Protein AF-A0A2N3GW48-F1 (afdb_monomer_lite)

Radius of gyration: 16.93 Å; chains: 1; bounding box: 44×29×49 Å

Structure (mmCIF, N/CA/C/O backbone):
data_AF-A0A2N3GW48-F1
#
_entry.id   AF-A0A2N3GW48-F1
#
loop_
_atom_site.group_PDB
_atom_site.id
_atom_site.type_symbol
_atom_site.label_atom_id
_atom_site.label_alt_id
_atom_site.label_comp_id
_atom_site.label_asym_id
_atom_site.label_entity_id
_atom_site.label_seq_id
_atom_site.pdbx_PDB_ins_code
_atom_site.Cartn_x
_atom_site.Cartn_y
_atom_site.Cartn_z
_atom_site.occupancy
_atom_site.B_iso_or_equiv
_atom_site.auth_seq_id
_atom_site.auth_comp_id
_atom_site.auth_asym_id
_atom_site.auth_atom_id
_atom_site.pdbx_PDB_model_num
ATOM 1 N N . MET A 1 1 ? 1.334 11.948 -8.892 1.00 75.94 1 MET A N 1
ATOM 2 C CA . MET A 1 1 ? 0.128 11.271 -8.343 1.00 75.94 1 MET A CA 1
ATOM 3 C C . MET A 1 1 ? 0.438 9.947 -7.640 1.00 75.94 1 MET A C 1
ATOM 5 O O . MET A 1 1 ? -0.107 9.718 -6.571 1.00 75.94 1 MET A O 1
ATOM 9 N N . ARG A 1 2 ? 1.332 9.097 -8.169 1.00 79.56 2 ARG A N 1
ATOM 10 C CA . ARG A 1 2 ? 1.649 7.768 -7.600 1.00 79.56 2 ARG A CA 1
ATOM 11 C C . ARG A 1 2 ? 2.106 7.781 -6.133 1.00 79.56 2 ARG A C 1
ATOM 13 O O . ARG A 1 2 ? 1.648 6.961 -5.341 1.00 79.56 2 ARG A O 1
ATOM 20 N N . ARG A 1 3 ? 2.935 8.757 -5.742 1.00 83.44 3 ARG A N 1
ATOM 21 C CA . ARG A 1 3 ? 3.339 8.954 -4.335 1.00 83.44 3 ARG A CA 1
ATOM 22 C C . ARG A 1 3 ? 2.152 9.224 -3.410 1.00 83.44 3 ARG A C 1
ATOM 24 O O . ARG A 1 3 ? 2.090 8.650 -2.333 1.00 83.44 3 ARG A O 1
ATOM 31 N N . LEU A 1 4 ? 1.194 10.046 -3.846 1.00 85.75 4 LEU A N 1
ATOM 32 C CA . LEU A 1 4 ? -0.012 10.343 -3.065 1.00 85.75 4 LEU A CA 1
ATOM 33 C C . LEU A 1 4 ? -0.874 9.090 -2.886 1.00 85.75 4 LEU A C 1
ATOM 35 O O . LEU A 1 4 ? -1.330 8.826 -1.782 1.00 85.75 4 LEU A O 1
ATOM 39 N N . THR A 1 5 ? -1.039 8.278 -3.937 1.00 84.81 5 THR A N 1
ATOM 40 C CA . THR A 1 5 ? -1.774 7.007 -3.824 1.00 84.81 5 THR A CA 1
ATOM 41 C C . THR A 1 5 ? -1.068 6.002 -2.913 1.00 84.81 5 THR A C 1
ATOM 43 O O . THR A 1 5 ? -1.734 5.271 -2.190 1.00 84.81 5 THR A O 1
ATOM 46 N N . ALA A 1 6 ? 0.270 5.986 -2.896 1.00 85.44 6 ALA A N 1
ATOM 47 C CA . ALA A 1 6 ? 1.033 5.148 -1.972 1.00 85.44 6 ALA A CA 1
ATOM 48 C C . ALA A 1 6 ? 0.859 5.607 -0.515 1.00 85.44 6 ALA A C 1
ATOM 50 O O .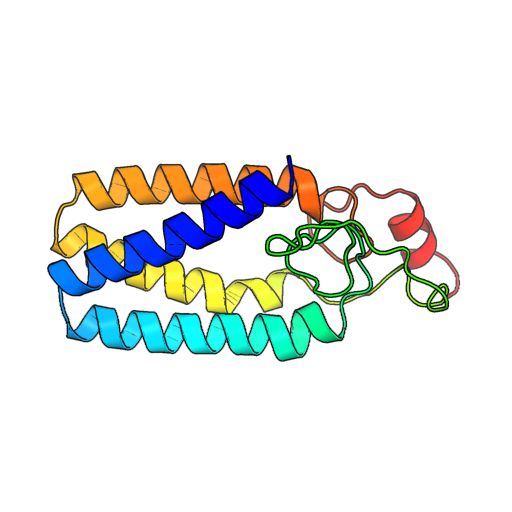 ALA A 1 6 ? 0.573 4.786 0.352 1.00 85.44 6 ALA A O 1
ATOM 51 N N . TRP A 1 7 ? 0.947 6.915 -0.256 1.00 90.50 7 TRP A N 1
ATOM 52 C CA . TRP A 1 7 ? 0.674 7.477 1.069 1.00 90.50 7 TRP A CA 1
ATOM 53 C C . TRP A 1 7 ? -0.759 7.226 1.530 1.00 90.50 7 TRP A C 1
ATOM 55 O O . TRP A 1 7 ? -0.957 6.875 2.687 1.00 90.50 7 TRP A O 1
ATOM 65 N N . ALA A 1 8 ? -1.743 7.330 0.635 1.00 88.94 8 ALA A N 1
ATOM 66 C CA . ALA A 1 8 ? -3.130 7.002 0.948 1.00 88.94 8 ALA A CA 1
ATOM 67 C C . ALA A 1 8 ? -3.276 5.545 1.428 1.00 88.94 8 ALA A C 1
ATOM 69 O O . ALA A 1 8 ? -3.898 5.288 2.455 1.00 88.94 8 ALA A O 1
ATOM 70 N N . LEU A 1 9 ? -2.628 4.589 0.753 1.00 88.19 9 LEU A N 1
ATOM 71 C CA . LEU A 1 9 ? -2.618 3.191 1.195 1.00 88.19 9 LEU A CA 1
ATOM 72 C C . LEU A 1 9 ? -1.962 3.022 2.572 1.00 88.19 9 LEU A C 1
ATOM 74 O O . LEU A 1 9 ? -2.529 2.354 3.433 1.00 88.19 9 LEU A O 1
ATOM 78 N N . VAL A 1 10 ? -0.806 3.654 2.802 1.00 89.81 10 VAL A N 1
ATOM 79 C CA . VAL A 1 10 ? -0.106 3.598 4.098 1.00 89.81 10 VAL A CA 1
ATOM 80 C C . VAL A 1 10 ? -0.980 4.165 5.217 1.00 89.81 10 VAL A C 1
ATOM 82 O O . VAL A 1 10 ? -1.155 3.517 6.246 1.00 89.81 10 VAL A O 1
ATOM 85 N N . ILE A 1 11 ? -1.577 5.340 5.006 1.00 92.06 11 ILE A N 1
ATOM 86 C CA . ILE A 1 11 ? -2.470 5.981 5.978 1.00 92.06 11 ILE A CA 1
ATOM 87 C C . ILE A 1 11 ? -3.680 5.089 6.264 1.00 92.06 11 ILE A C 1
ATOM 89 O O . ILE A 1 11 ? -4.050 4.929 7.425 1.00 92.06 11 ILE A O 1
ATOM 93 N N . GLY A 1 12 ? -4.264 4.462 5.239 1.00 88.31 12 GLY A N 1
ATOM 94 C CA . GLY A 1 12 ? -5.410 3.578 5.436 1.00 88.31 12 GLY A CA 1
ATOM 95 C C . GLY A 1 12 ? -5.092 2.328 6.247 1.00 88.31 12 GLY A C 1
ATOM 96 O O . GLY A 1 12 ? -5.850 1.963 7.143 1.00 88.31 12 GLY A O 1
ATOM 97 N N . VAL A 1 13 ? -3.932 1.718 6.007 1.00 88.88 13 VAL A N 1
ATOM 98 C CA . VAL A 1 13 ? -3.441 0.580 6.797 1.00 88.88 13 VAL A CA 1
ATOM 99 C C . VAL A 1 13 ? -3.170 0.992 8.251 1.00 88.88 13 VAL A C 1
ATOM 101 O O . VAL A 1 13 ? -3.499 0.248 9.175 1.00 88.88 13 VAL A O 1
ATOM 104 N N . LEU A 1 14 ? -2.608 2.178 8.489 1.00 90.25 14 LEU A N 1
ATOM 105 C CA . LEU A 1 14 ? -2.375 2.674 9.851 1.00 90.25 14 LEU A CA 1
ATOM 106 C C . LEU A 1 14 ? -3.685 2.955 10.591 1.00 90.25 14 LEU A C 1
ATOM 108 O O . LEU A 1 14 ? -3.833 2.578 11.751 1.00 90.25 14 LEU A O 1
ATOM 112 N N . ALA A 1 15 ? -4.656 3.571 9.924 1.00 88.62 15 ALA A N 1
ATOM 113 C CA . ALA A 1 15 ? -5.941 3.866 10.539 1.00 88.62 15 ALA A CA 1
ATOM 114 C C . ALA A 1 15 ? -6.752 2.598 10.849 1.00 88.62 15 ALA A C 1
ATOM 116 O O . ALA A 1 15 ? -7.361 2.516 11.915 1.00 88.62 15 ALA A O 1
ATOM 117 N N . LEU A 1 16 ? -6.701 1.578 9.981 1.00 86.88 16 LEU A N 1
ATOM 118 C CA . LEU A 1 16 ? -7.262 0.259 10.291 1.00 86.88 16 LEU A CA 1
ATOM 119 C C . LEU A 1 16 ? -6.611 -0.371 11.526 1.00 86.88 16 LEU A C 1
ATOM 121 O O . LEU A 1 16 ? -7.311 -0.998 12.314 1.00 86.88 16 LEU A O 1
ATOM 125 N N . ALA A 1 17 ? -5.305 -0.178 11.730 1.00 87.69 17 ALA A N 1
ATOM 126 C CA . ALA A 1 17 ? -4.622 -0.661 12.928 1.00 87.69 17 ALA A CA 1
ATOM 127 C C . ALA A 1 17 ? -5.185 0.001 14.197 1.00 87.69 17 ALA A C 1
ATOM 129 O O . ALA A 1 17 ? -5.484 -0.683 15.173 1.00 87.69 17 ALA A O 1
ATOM 130 N N . VAL A 1 18 ? -5.382 1.324 14.166 1.00 89.31 18 VAL A N 1
ATOM 131 C CA . VAL A 1 18 ? -5.970 2.080 15.285 1.00 89.31 18 VAL A CA 1
ATOM 132 C C . VAL A 1 18 ? -7.393 1.605 15.573 1.00 89.31 18 VAL A C 1
ATOM 134 O O . VAL A 1 18 ? -7.734 1.349 16.725 1.00 89.31 18 VAL A O 1
ATOM 137 N N . LEU A 1 19 ? -8.218 1.428 14.540 1.00 86.50 19 LEU A N 1
ATOM 138 C CA . LEU A 1 19 ? -9.585 0.937 14.712 1.00 86.50 19 LEU A CA 1
ATOM 139 C C . LEU A 1 19 ? -9.636 -0.503 15.222 1.00 86.50 19 LEU A C 1
ATOM 141 O O . LEU A 1 19 ? -10.440 -0.802 16.099 1.00 86.50 19 LEU A O 1
ATOM 145 N N . ALA A 1 20 ? -8.765 -1.381 14.721 1.00 86.06 20 ALA A N 1
ATOM 146 C CA . ALA A 1 20 ? -8.650 -2.743 15.224 1.00 86.06 20 ALA A CA 1
ATOM 147 C C . ALA A 1 20 ? -8.249 -2.753 16.705 1.00 86.06 20 ALA A C 1
ATOM 149 O O . ALA A 1 20 ? -8.828 -3.514 17.470 1.00 86.06 20 ALA A O 1
ATOM 150 N N . TYR A 1 21 ? -7.327 -1.880 17.127 1.00 89.56 21 TYR A N 1
ATOM 151 C CA . TYR A 1 21 ? -6.938 -1.738 18.534 1.00 89.56 21 TYR A CA 1
ATOM 152 C C . TYR A 1 21 ? -8.102 -1.280 19.417 1.00 89.56 21 TYR A C 1
ATOM 154 O O . TYR A 1 21 ? -8.352 -1.885 20.457 1.00 89.56 21 TYR A O 1
ATOM 162 N N . LEU A 1 22 ? -8.836 -0.251 18.983 1.00 89.44 22 LEU A N 1
ATOM 163 C CA . LEU A 1 22 ? -9.983 0.282 19.722 1.00 89.44 22 LEU A CA 1
ATOM 164 C C . LEU A 1 22 ? -11.173 -0.686 19.763 1.00 89.44 22 LEU A C 1
ATOM 166 O O . LEU A 1 22 ? -11.923 -0.679 20.734 1.00 89.44 22 LEU A O 1
ATOM 170 N N . GLY A 1 23 ? -11.357 -1.507 18.727 1.00 82.19 23 GLY A N 1
ATOM 171 C CA . GLY A 1 23 ? -12.405 -2.524 18.684 1.00 82.19 23 GLY A CA 1
ATOM 172 C C . GLY A 1 23 ? -12.052 -3.773 19.492 1.00 82.19 23 GLY A C 1
ATOM 173 O O . GLY A 1 23 ? -12.876 -4.266 20.260 1.00 82.19 23 GLY A O 1
ATOM 174 N N . ASN A 1 24 ? -10.842 -4.315 19.308 1.00 88.81 24 ASN A N 1
ATOM 175 C CA . ASN A 1 24 ? -10.386 -5.539 19.964 1.00 88.81 24 ASN A CA 1
ATOM 176 C C . ASN A 1 24 ? -8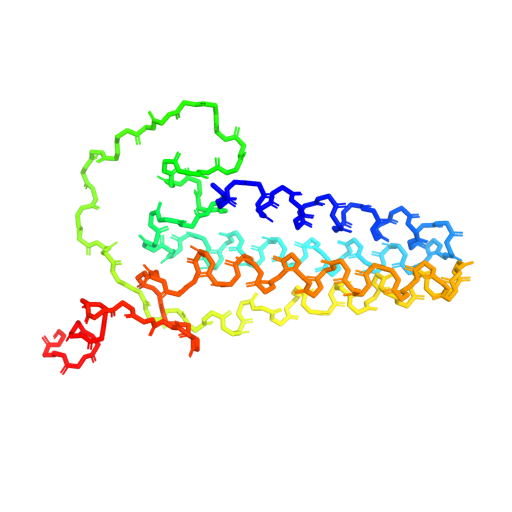.850 -5.705 19.898 1.00 88.81 24 ASN A C 1
ATOM 178 O O . ASN A 1 24 ? -8.282 -6.001 18.844 1.00 88.81 24 ASN A O 1
ATOM 182 N N . ALA A 1 25 ? -8.179 -5.641 21.052 1.00 89.00 25 ALA A N 1
ATOM 183 C CA . ALA A 1 25 ? -6.724 -5.787 21.154 1.00 89.00 25 ALA A CA 1
ATOM 184 C C . ALA A 1 25 ? -6.175 -7.117 20.589 1.00 89.00 25 ALA A C 1
ATOM 186 O O . ALA A 1 25 ? -5.061 -7.152 20.063 1.00 89.00 25 ALA A O 1
ATOM 187 N N . TRP A 1 26 ? -6.950 -8.205 20.640 1.00 89.88 26 TRP A N 1
ATOM 188 C CA . TRP A 1 26 ? -6.565 -9.479 20.029 1.00 89.88 26 TRP A CA 1
ATOM 189 C C . TRP A 1 26 ? -6.570 -9.403 18.498 1.00 89.88 26 TRP A C 1
ATOM 191 O O . TRP A 1 26 ? -5.620 -9.841 17.847 1.00 89.88 26 TRP A O 1
ATOM 201 N N . LEU A 1 27 ? -7.599 -8.784 17.907 1.00 81.38 27 LEU A N 1
ATOM 202 C CA . LEU A 1 27 ? -7.643 -8.554 16.459 1.00 81.38 27 LEU A CA 1
ATOM 203 C C . LEU A 1 27 ? -6.539 -7.607 16.002 1.00 81.38 27 LEU A C 1
ATOM 205 O O . LEU A 1 27 ? -5.990 -7.803 14.924 1.00 81.38 27 LEU A O 1
ATOM 209 N N . PHE A 1 28 ? -6.170 -6.626 16.822 1.00 87.94 28 PHE A N 1
ATOM 210 C CA . PHE A 1 28 ? -5.010 -5.782 16.556 1.00 87.94 28 PHE A CA 1
ATOM 211 C C . PHE A 1 28 ? -3.703 -6.580 16.493 1.00 87.94 28 PHE A C 1
ATOM 213 O O . PHE A 1 28 ? -2.926 -6.400 15.557 1.00 87.94 28 PHE A O 1
ATOM 220 N N . ALA A 1 29 ? -3.473 -7.500 17.433 1.00 89.50 29 ALA A N 1
ATOM 221 C CA . ALA A 1 29 ? -2.290 -8.360 17.402 1.00 89.50 29 ALA A CA 1
ATOM 222 C C . ALA A 1 29 ? -2.257 -9.237 16.135 1.00 89.50 29 ALA A C 1
ATOM 224 O O . ALA A 1 29 ? -1.233 -9.304 15.451 1.00 89.50 29 ALA A O 1
ATOM 225 N N . LEU A 1 30 ? -3.393 -9.844 15.769 1.00 87.12 30 LEU A N 1
ATOM 226 C CA . LEU A 1 30 ? -3.526 -10.620 14.529 1.00 87.12 30 LEU A CA 1
ATOM 227 C C . LEU A 1 30 ? -3.327 -9.755 13.278 1.00 87.12 30 LEU A C 1
ATOM 229 O O . LEU A 1 30 ? -2.670 -10.181 12.327 1.00 87.12 30 LEU A O 1
ATOM 233 N N . TYR A 1 31 ? -3.853 -8.532 13.288 1.00 88.75 31 TYR A N 1
ATOM 234 C CA . TYR A 1 31 ? -3.679 -7.562 12.217 1.00 88.75 31 TYR A CA 1
ATOM 235 C C . TYR A 1 31 ? -2.206 -7.209 12.022 1.00 88.75 31 TYR A C 1
ATOM 237 O O . TYR A 1 31 ? -1.717 -7.267 10.897 1.00 88.75 31 TYR A O 1
ATOM 245 N N . LEU A 1 32 ? -1.485 -6.893 13.103 1.00 90.88 32 LEU A N 1
ATOM 246 C CA . LEU A 1 32 ? -0.055 -6.592 13.046 1.00 90.88 32 LEU A CA 1
ATOM 247 C C . LEU A 1 32 ? 0.763 -7.785 12.553 1.00 90.88 32 LEU A C 1
ATOM 249 O O . LEU A 1 32 ? 1.674 -7.596 11.750 1.00 90.88 32 LEU A O 1
ATOM 253 N N . ALA A 1 33 ? 0.432 -9.005 12.980 1.00 88.19 33 ALA A N 1
ATOM 254 C CA . ALA A 1 33 ? 1.100 -10.211 12.499 1.00 88.19 33 ALA A CA 1
ATOM 255 C C . ALA A 1 33 ? 0.878 -10.418 10.989 1.00 88.19 33 ALA A C 1
ATOM 257 O O . ALA A 1 33 ? 1.833 -10.645 10.241 1.00 88.19 33 ALA A O 1
ATOM 258 N N . ALA A 1 34 ? -0.366 -10.282 10.520 1.00 86.44 34 ALA A N 1
ATOM 259 C CA . ALA A 1 34 ? -0.706 -10.395 9.103 1.00 86.44 34 ALA A CA 1
ATOM 260 C C . ALA A 1 34 ? -0.064 -9.279 8.267 1.00 86.44 34 ALA A C 1
ATOM 262 O O . ALA A 1 34 ? 0.498 -9.550 7.206 1.00 86.44 34 ALA A O 1
ATOM 263 N N . LEU A 1 35 ? -0.095 -8.038 8.758 1.00 87.88 35 LEU A N 1
ATOM 264 C CA . LEU A 1 35 ? 0.518 -6.888 8.103 1.00 87.88 35 LEU A CA 1
ATOM 265 C C . LEU A 1 35 ? 2.040 -7.028 8.045 1.00 87.88 35 LEU A C 1
ATOM 267 O O . LEU A 1 35 ? 2.631 -6.797 6.997 1.00 87.88 35 LEU A O 1
ATOM 271 N N . GLY A 1 36 ? 2.676 -7.443 9.141 1.00 86.50 36 GLY A N 1
ATOM 272 C CA . GLY A 1 36 ? 4.113 -7.695 9.197 1.00 86.50 36 GLY A CA 1
ATOM 273 C C . GLY A 1 36 ? 4.536 -8.762 8.193 1.00 86.50 36 GLY A C 1
ATOM 274 O O . GLY A 1 36 ? 5.497 -8.557 7.451 1.00 86.50 36 GLY A O 1
ATOM 275 N N . ASN A 1 37 ? 3.777 -9.857 8.091 1.00 86.62 37 ASN A N 1
ATOM 276 C CA . ASN A 1 37 ? 3.990 -10.874 7.064 1.00 86.62 37 ASN A CA 1
ATOM 277 C C . ASN A 1 37 ? 3.803 -10.293 5.652 1.00 86.62 37 ASN A C 1
ATOM 279 O O . ASN A 1 37 ? 4.665 -10.468 4.797 1.00 86.62 37 ASN A O 1
ATOM 283 N N . ALA A 1 38 ? 2.738 -9.523 5.417 1.00 84.88 38 ALA A N 1
ATOM 284 C CA . ALA A 1 38 ? 2.492 -8.893 4.124 1.00 84.88 38 ALA A CA 1
ATOM 285 C C . ALA A 1 38 ? 3.615 -7.938 3.709 1.00 84.88 38 ALA A C 1
ATOM 287 O O . ALA A 1 38 ? 4.092 -8.020 2.580 1.00 84.88 38 ALA A O 1
ATOM 288 N N . VAL A 1 39 ? 4.084 -7.082 4.619 1.00 84.62 39 VAL A N 1
ATOM 289 C CA . VAL A 1 39 ? 5.204 -6.164 4.381 1.00 84.62 39 VAL A CA 1
ATOM 290 C C . VAL A 1 39 ? 6.495 -6.941 4.147 1.00 84.62 39 VAL A C 1
ATOM 292 O O . VAL A 1 39 ? 7.216 -6.630 3.205 1.00 84.62 39 VAL A O 1
ATOM 295 N N . SER A 1 40 ? 6.768 -7.977 4.942 1.00 83.56 40 SER A N 1
ATOM 296 C CA . SER A 1 40 ? 7.983 -8.792 4.815 1.00 83.56 40 SER A CA 1
ATOM 297 C C . SER A 1 40 ? 8.005 -9.554 3.493 1.00 83.56 40 SER A C 1
ATOM 299 O O . SER A 1 40 ? 8.991 -9.491 2.764 1.00 83.56 40 SER A O 1
ATOM 301 N N . PHE A 1 41 ? 6.897 -10.205 3.132 1.00 81.75 41 PHE A N 1
ATOM 302 C CA . PHE A 1 41 ? 6.732 -10.877 1.847 1.00 81.75 41 PHE A CA 1
ATOM 303 C C . PHE A 1 41 ? 6.849 -9.880 0.694 1.00 81.75 41 PHE A C 1
ATOM 305 O O . P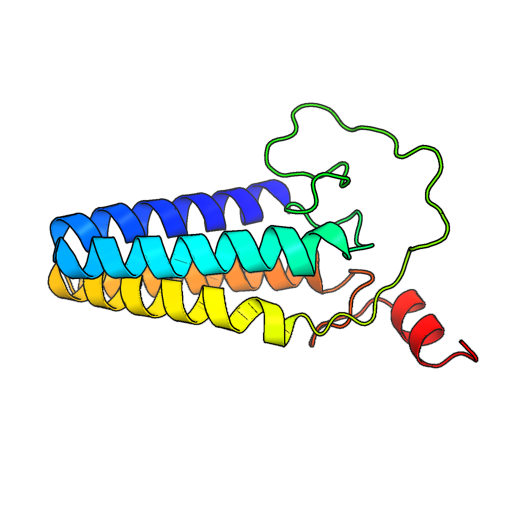HE A 1 41 ? 7.581 -10.107 -0.269 1.00 81.75 41 PHE A O 1
ATOM 312 N N . HIS A 1 42 ? 6.167 -8.740 0.793 1.00 79.38 42 HIS A N 1
ATOM 313 C CA . HIS A 1 42 ? 6.209 -7.717 -0.240 1.00 79.38 42 HIS A CA 1
ATOM 314 C C . HIS A 1 42 ? 7.620 -7.148 -0.418 1.00 79.38 42 HIS A C 1
ATOM 316 O O . HIS A 1 42 ? 8.083 -7.007 -1.544 1.00 79.38 42 HIS A O 1
ATOM 322 N N . TRP A 1 43 ? 8.338 -6.864 0.666 1.00 74.44 43 TRP A N 1
ATOM 323 C CA . TRP A 1 43 ? 9.691 -6.321 0.610 1.00 74.44 43 TRP A CA 1
ATOM 324 C C . TRP A 1 43 ? 10.703 -7.356 0.104 1.00 74.44 43 TRP A C 1
ATOM 326 O O . TRP A 1 43 ? 11.466 -7.085 -0.827 1.00 74.44 43 TRP A O 1
ATOM 336 N N . TRP A 1 44 ? 10.679 -8.559 0.682 1.00 74.44 44 TRP A N 1
ATOM 337 C CA . TRP A 1 44 ? 11.658 -9.612 0.420 1.00 74.44 44 TRP A CA 1
ATOM 338 C C . TRP A 1 44 ? 11.444 -10.324 -0.911 1.00 74.44 44 TRP A C 1
ATOM 340 O O . TRP A 1 44 ? 12.419 -10.687 -1.565 1.00 74.44 44 TRP A O 1
ATOM 350 N N . TYR A 1 45 ? 10.197 -10.537 -1.330 1.00 71.69 45 TYR A N 1
ATOM 351 C CA . TYR A 1 45 ? 9.885 -11.264 -2.559 1.00 71.69 45 TYR A CA 1
ATOM 352 C C . TYR A 1 45 ? 9.530 -10.322 -3.706 1.00 71.69 45 TYR A C 1
ATOM 354 O O . TYR A 1 45 ? 10.156 -10.382 -4.764 1.00 71.69 45 TYR A O 1
ATOM 362 N N . ALA A 1 46 ? 8.541 -9.445 -3.507 1.00 70.06 46 ALA A N 1
ATOM 363 C CA . ALA A 1 46 ? 8.031 -8.621 -4.598 1.00 70.06 46 ALA A CA 1
ATOM 364 C C . ALA A 1 46 ? 8.999 -7.481 -4.943 1.00 70.06 46 ALA A C 1
ATOM 366 O O . ALA A 1 46 ? 9.442 -7.403 -6.082 1.00 70.06 46 ALA A O 1
ATOM 367 N N . CYS A 1 47 ? 9.373 -6.631 -3.981 1.00 70.75 47 CYS A N 1
ATOM 368 C CA . CYS A 1 47 ? 10.208 -5.447 -4.209 1.00 70.75 47 CYS A CA 1
ATOM 369 C C . CYS A 1 47 ? 11.662 -5.782 -4.556 1.00 70.75 47 CYS A C 1
ATOM 371 O O . CYS A 1 47 ? 12.211 -5.154 -5.457 1.00 70.75 47 CYS A O 1
ATOM 373 N N . SER A 1 48 ? 12.282 -6.770 -3.902 1.00 66.88 48 SER A N 1
ATOM 374 C CA . SER A 1 48 ? 13.680 -7.153 -4.184 1.00 66.88 48 SER A CA 1
ATOM 375 C C . SER A 1 48 ? 13.893 -7.660 -5.618 1.00 66.88 48 SER A C 1
ATOM 377 O O . SER A 1 48 ? 14.975 -7.500 -6.184 1.00 66.88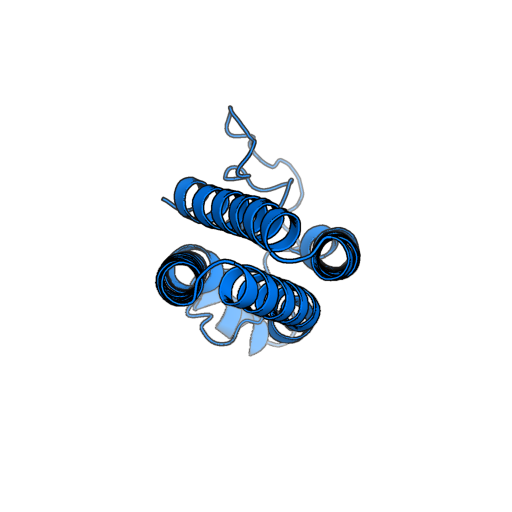 48 SER A O 1
ATOM 379 N N . ARG A 1 49 ? 12.849 -8.248 -6.215 1.00 66.38 49 ARG A N 1
ATOM 380 C CA . ARG A 1 49 ? 12.840 -8.781 -7.583 1.00 66.38 49 ARG A CA 1
ATOM 381 C C . ARG A 1 49 ? 12.111 -7.859 -8.575 1.00 66.38 49 ARG A C 1
ATOM 383 O O . ARG A 1 49 ? 12.001 -8.191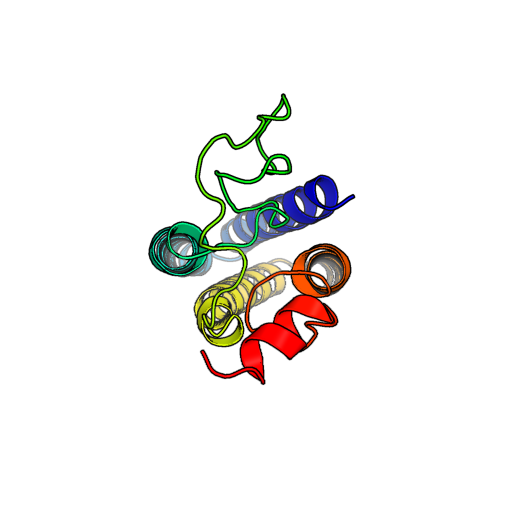 -9.755 1.00 66.38 49 ARG A O 1
ATOM 390 N N . CYS A 1 50 ? 11.603 -6.715 -8.112 1.00 68.38 50 CYS A N 1
ATOM 391 C CA . CYS A 1 50 ? 10.835 -5.770 -8.915 1.00 68.38 50 CYS A CA 1
ATOM 392 C C . CYS A 1 50 ? 11.759 -4.916 -9.790 1.00 68.38 50 CYS A C 1
ATOM 394 O O . CYS A 1 50 ? 12.490 -4.061 -9.289 1.00 68.38 50 CYS A O 1
ATOM 396 N N . SER A 1 51 ? 11.661 -5.098 -11.104 1.00 69.25 51 SER A N 1
ATOM 397 C CA . SER A 1 51 ? 12.273 -4.229 -12.114 1.00 69.25 51 SER A CA 1
ATOM 398 C C . SER A 1 51 ? 11.526 -2.907 -12.308 1.00 69.25 51 SER A C 1
ATOM 400 O O . SER A 1 51 ? 12.072 -1.953 -12.852 1.00 69.25 51 SER A O 1
ATOM 402 N N . ASN A 1 52 ? 10.268 -2.815 -11.859 1.00 69.44 52 ASN A N 1
ATOM 403 C CA . ASN A 1 52 ? 9.435 -1.643 -12.101 1.00 69.44 52 ASN A CA 1
ATOM 404 C C . ASN A 1 52 ? 9.945 -0.401 -11.344 1.00 69.44 52 ASN A C 1
ATOM 406 O O . ASN A 1 52 ? 9.651 -0.204 -10.158 1.00 69.44 52 ASN A O 1
ATOM 410 N N . LEU A 1 53 ? 10.640 0.478 -12.066 1.00 71.12 53 LEU A N 1
ATOM 411 C CA . LEU A 1 53 ? 11.119 1.774 -11.578 1.00 71.12 53 LEU A CA 1
ATOM 412 C C . LEU A 1 53 ? 9.999 2.802 -11.380 1.00 71.12 53 LEU A C 1
ATOM 414 O O . LEU A 1 53 ? 10.235 3.839 -10.769 1.00 71.12 53 LEU A O 1
ATOM 418 N N . CYS A 1 54 ? 8.781 2.525 -11.845 1.00 71.50 54 CYS A N 1
ATOM 419 C CA . CYS A 1 54 ? 7.596 3.350 -11.606 1.00 71.50 54 CYS A CA 1
ATOM 420 C C . CYS A 1 54 ? 6.810 2.948 -10.345 1.00 71.50 54 CYS A C 1
ATOM 422 O O . CYS A 1 54 ? 5.821 3.596 -10.008 1.00 71.50 54 CYS A O 1
ATOM 424 N N . CYS A 1 55 ? 7.199 1.871 -9.654 1.00 76.44 55 CYS A N 1
ATOM 425 C CA . CYS A 1 55 ? 6.526 1.448 -8.430 1.00 76.44 55 CYS A CA 1
ATOM 426 C C . CYS A 1 55 ? 6.908 2.377 -7.263 1.00 76.44 55 CYS A C 1
ATOM 428 O O . CYS A 1 55 ? 8.080 2.405 -6.886 1.00 76.44 55 CYS A O 1
ATOM 430 N N . PRO A 1 56 ? 5.955 3.073 -6.614 1.00 79.00 56 PRO A N 1
ATOM 431 C CA . PRO A 1 56 ? 6.276 3.982 -5.516 1.00 79.00 56 PRO A CA 1
ATOM 432 C C . PRO A 1 56 ? 6.685 3.248 -4.230 1.00 79.00 56 PRO A C 1
ATOM 434 O O . PRO A 1 56 ? 7.198 3.889 -3.321 1.00 79.00 56 PRO A O 1
ATOM 437 N N . PHE A 1 57 ? 6.505 1.927 -4.136 1.00 79.56 57 PHE A N 1
ATOM 438 C CA . PHE A 1 57 ? 7.032 1.108 -3.034 1.00 79.56 57 PHE A CA 1
ATOM 439 C C . PHE A 1 57 ? 8.407 0.494 -3.338 1.00 79.56 57 PHE A C 1
ATOM 441 O O . PHE A 1 57 ? 9.061 -0.015 -2.432 1.00 79.56 57 PHE A O 1
ATOM 448 N N . ASN A 1 58 ? 8.888 0.577 -4.583 1.00 78.94 58 ASN A N 1
ATOM 449 C CA . ASN A 1 58 ? 10.234 0.132 -4.927 1.00 78.94 58 ASN A CA 1
ATOM 450 C C . ASN A 1 58 ? 11.252 1.174 -4.444 1.00 78.94 58 ASN A C 1
ATOM 452 O O . ASN A 1 58 ? 11.261 2.303 -4.928 1.00 78.94 58 ASN A O 1
ATOM 456 N N . VAL A 1 59 ? 12.142 0.792 -3.526 1.00 76.31 59 VAL A N 1
ATOM 457 C CA . VAL A 1 59 ? 13.191 1.676 -2.978 1.00 76.31 59 VAL A CA 1
ATOM 458 C C . VAL A 1 59 ? 14.093 2.249 -4.068 1.00 76.31 59 VAL A C 1
ATOM 460 O O . VAL A 1 59 ? 14.621 3.349 -3.915 1.00 76.31 59 VAL A O 1
ATOM 463 N N . ARG A 1 60 ? 14.267 1.518 -5.173 1.00 74.06 60 ARG A N 1
ATOM 464 C CA . ARG A 1 60 ? 15.085 1.949 -6.307 1.00 74.06 60 ARG A CA 1
ATOM 465 C C . ARG A 1 60 ? 14.357 2.934 -7.233 1.00 74.06 60 ARG A C 1
ATOM 467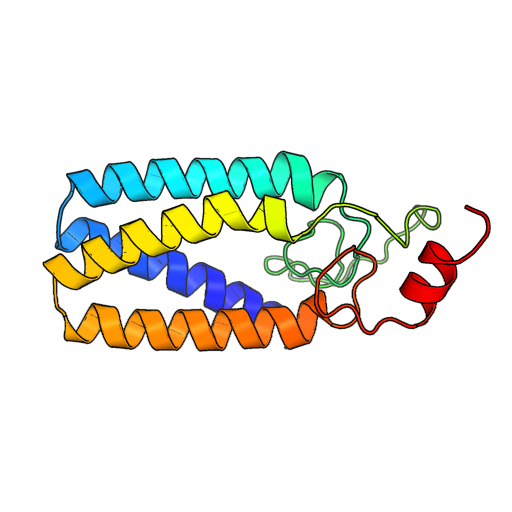 O O . ARG A 1 60 ? 14.991 3.597 -8.046 1.00 74.06 60 ARG A O 1
ATOM 474 N N . SER A 1 61 ? 13.037 3.066 -7.105 1.00 75.81 61 SER A N 1
ATOM 475 C CA . SER A 1 61 ? 12.246 4.012 -7.890 1.00 75.81 61 SER A CA 1
ATOM 476 C C . SER A 1 61 ? 12.609 5.459 -7.548 1.00 75.81 61 SER A C 1
ATOM 478 O O . SER A 1 61 ? 12.720 5.841 -6.380 1.00 75.81 61 SER A O 1
ATOM 480 N N . SER A 1 62 ? 12.702 6.311 -8.572 1.00 76.56 62 SER A N 1
ATOM 481 C CA . SER A 1 62 ? 12.745 7.765 -8.385 1.00 76.56 62 SER A CA 1
ATOM 482 C C . SER A 1 62 ? 11.455 8.299 -7.748 1.00 76.56 62 SER A C 1
ATOM 484 O O . SER A 1 62 ? 11.473 9.348 -7.107 1.00 76.56 62 SER A O 1
ATOM 486 N N . GLU A 1 63 ? 10.349 7.562 -7.854 1.00 78.44 63 GLU A N 1
ATOM 487 C CA . GLU A 1 63 ? 9.044 7.876 -7.279 1.00 78.44 63 GLU A CA 1
ATOM 488 C C . GLU A 1 63 ? 8.791 7.190 -5.927 1.00 78.44 63 GLU A C 1
ATOM 490 O O . GLU A 1 63 ? 7.653 7.215 -5.459 1.00 78.44 63 GLU A O 1
ATOM 495 N N . PHE A 1 64 ? 9.818 6.632 -5.270 1.00 82.94 64 PHE A N 1
ATOM 496 C CA . PHE A 1 64 ? 9.665 6.001 -3.956 1.00 82.94 64 PHE A CA 1
ATOM 497 C C . PHE A 1 64 ? 8.936 6.926 -2.965 1.00 82.94 64 PHE A C 1
ATOM 499 O O . PHE A 1 64 ? 9.269 8.106 -2.844 1.00 82.94 64 PHE A O 1
ATOM 506 N N . PHE A 1 65 ? 7.923 6.404 -2.271 1.00 80.56 65 PHE A N 1
ATOM 507 C CA . PHE A 1 65 ? 6.938 7.215 -1.549 1.00 80.56 65 PHE A CA 1
ATOM 508 C C . PHE A 1 65 ? 7.534 8.043 -0.400 1.00 80.56 65 PHE A C 1
ATOM 510 O O . PHE A 1 65 ? 7.050 9.141 -0.133 1.00 80.56 65 PHE A O 1
ATOM 517 N N . VAL A 1 66 ? 8.614 7.560 0.222 1.00 85.06 66 VAL A N 1
ATOM 518 C CA . VAL A 1 66 ? 9.338 8.258 1.304 1.00 85.06 66 VAL A CA 1
ATOM 519 C C . VAL A 1 66 ? 10.442 9.179 0.765 1.00 85.06 66 VAL A C 1
ATOM 521 O O . VAL A 1 66 ? 11.045 9.946 1.510 1.00 85.06 66 VAL A O 1
ATOM 524 N N . ARG A 1 67 ? 10.760 9.124 -0.532 1.00 82.12 67 ARG A N 1
ATOM 525 C CA . ARG A 1 67 ? 11.932 9.812 -1.082 1.00 82.12 67 ARG A CA 1
ATOM 526 C C . ARG A 1 67 ? 11.653 11.293 -1.350 1.00 82.12 67 ARG A C 1
ATOM 528 O O . ARG A 1 67 ? 10.734 11.635 -2.092 1.00 82.12 67 ARG A O 1
ATOM 535 N N . SER A 1 68 ? 12.509 12.166 -0.822 1.00 75.94 68 SER A N 1
ATOM 536 C CA . SER A 1 68 ? 12.434 13.621 -1.022 1.00 75.94 68 SER A CA 1
ATOM 537 C C . SER A 1 68 ? 12.995 14.078 -2.376 1.00 75.94 68 SER A C 1
ATOM 539 O O . SER A 1 68 ? 12.373 14.912 -3.027 1.00 75.94 68 SER A O 1
ATOM 541 N N . SER A 1 69 ? 14.090 13.476 -2.858 1.00 69.19 69 SER A N 1
ATOM 542 C CA . SER A 1 69 ? 14.777 13.884 -4.101 1.00 69.19 69 SER A CA 1
ATOM 543 C C . SER A 1 69 ? 14.832 12.769 -5.149 1.00 69.19 69 SER A C 1
ATOM 545 O O . SER A 1 69 ? 15.081 11.609 -4.824 1.00 69.19 69 SER A O 1
ATOM 547 N N . ALA A 1 70 ? 14.618 13.100 -6.426 1.00 62.75 70 ALA A N 1
ATOM 548 C CA . ALA A 1 70 ? 14.732 12.129 -7.515 1.00 62.75 70 ALA A CA 1
ATOM 549 C C . ALA A 1 70 ? 16.191 11.667 -7.670 1.00 62.75 70 ALA A C 1
ATOM 551 O O . ALA A 1 70 ? 17.096 12.487 -7.794 1.00 62.75 70 ALA A O 1
ATOM 552 N N . VAL A 1 71 ? 16.424 10.352 -7.677 1.00 61.97 71 VAL A N 1
ATOM 553 C CA . VAL A 1 71 ? 17.749 9.776 -7.953 1.00 61.97 71 VAL A CA 1
ATOM 554 C C . VAL A 1 71 ? 17.736 9.205 -9.357 1.00 61.97 71 VAL A C 1
ATOM 556 O O . VAL A 1 71 ? 16.807 8.489 -9.736 1.00 61.97 71 VAL A O 1
ATOM 559 N N . ARG A 1 72 ? 18.776 9.527 -10.125 1.00 57.19 72 ARG A N 1
ATOM 560 C CA . ARG A 1 72 ? 19.010 8.940 -11.438 1.00 57.19 72 ARG A CA 1
ATOM 561 C C . ARG A 1 72 ? 19.645 7.569 -11.224 1.00 57.19 72 ARG A C 1
ATOM 563 O O . ARG A 1 72 ? 20.747 7.478 -10.697 1.00 57.19 72 ARG A O 1
ATOM 570 N N . MET A 1 73 ? 18.928 6.511 -11.584 1.00 56.69 73 MET A N 1
ATOM 571 C CA . MET A 1 73 ? 19.457 5.149 -11.555 1.00 56.69 73 MET A CA 1
ATOM 572 C C . MET A 1 73 ? 20.538 5.033 -12.639 1.00 56.69 73 MET A C 1
ATOM 574 O O . MET A 1 73 ? 20.234 5.139 -13.826 1.00 56.69 73 MET A O 1
ATOM 578 N N . VAL A 1 74 ? 21.801 4.889 -12.233 1.00 48.84 74 VAL A N 1
ATOM 579 C CA . VAL A 1 74 ? 22.943 4.679 -13.133 1.00 48.84 74 VAL A CA 1
ATOM 580 C C . VAL A 1 74 ? 23.341 3.208 -13.020 1.00 48.84 74 VAL A C 1
ATOM 582 O O . VAL A 1 74 ? 23.803 2.795 -11.963 1.00 48.84 74 VAL A O 1
ATOM 585 N N . GLY A 1 75 ? 23.153 2.419 -14.085 1.00 48.44 75 GLY A N 1
ATOM 586 C CA . GLY A 1 75 ? 23.815 1.110 -14.216 1.00 48.44 75 GLY A CA 1
ATOM 587 C C . GLY A 1 75 ? 22.978 -0.175 -14.107 1.00 48.44 75 GLY A C 1
ATOM 588 O O . GLY A 1 75 ? 23.572 -1.241 -14.122 1.00 48.44 75 GLY A O 1
ATOM 589 N N . GLU A 1 76 ? 21.644 -0.140 -14.068 1.00 49.06 76 GLU A N 1
ATOM 590 C CA . GLU A 1 76 ? 20.810 -1.361 -14.162 1.00 49.06 76 GLU A CA 1
ATOM 591 C C . GLU A 1 76 ? 19.797 -1.218 -15.312 1.00 49.06 76 GLU A C 1
ATOM 593 O O . GLU A 1 76 ? 18.621 -0.951 -15.082 1.00 49.06 76 GLU A O 1
ATOM 598 N N . ARG A 1 77 ? 20.258 -1.323 -16.569 1.00 48.41 77 ARG A N 1
ATOM 599 C CA . ARG A 1 77 ? 19.374 -1.359 -17.757 1.00 48.41 77 ARG A CA 1
ATOM 600 C C . ARG A 1 77 ? 18.801 -2.749 -18.050 1.00 48.41 77 ARG A C 1
ATOM 602 O O . ARG A 1 77 ? 17.812 -2.845 -18.759 1.00 48.41 77 ARG A O 1
ATOM 609 N N . ASP A 1 78 ? 19.365 -3.808 -17.473 1.00 46.88 78 ASP A N 1
ATOM 610 C CA . ASP A 1 78 ? 19.097 -5.179 -17.942 1.00 46.88 78 ASP A CA 1
ATOM 611 C C . ASP A 1 78 ? 17.898 -5.865 -17.266 1.00 46.88 78 ASP A C 1
ATOM 613 O O . ASP A 1 78 ? 17.611 -7.032 -17.515 1.00 46.88 78 ASP A O 1
ATOM 617 N N . ARG A 1 79 ? 17.169 -5.161 -16.394 1.00 58.34 79 ARG A N 1
ATOM 618 C CA . ARG A 1 79 ? 15.932 -5.665 -15.782 1.00 58.34 79 ARG A CA 1
ATOM 619 C C . ARG A 1 79 ? 14.843 -4.617 -15.934 1.00 58.34 79 ARG A C 1
ATOM 621 O O . ARG A 1 79 ? 14.516 -3.944 -14.966 1.00 58.34 79 ARG A O 1
ATOM 628 N N . GLU A 1 80 ? 14.305 -4.450 -17.137 1.00 63.41 80 GLU A N 1
ATOM 629 C CA . GLU A 1 80 ? 13.112 -3.614 -17.359 1.00 63.41 80 GLU A CA 1
ATOM 630 C C . GLU A 1 80 ? 11.817 -4.386 -17.070 1.00 63.41 80 GLU A C 1
ATOM 632 O O . GLU A 1 80 ? 10.850 -3.814 -16.557 1.00 63.41 80 GLU A O 1
ATOM 637 N N . PHE A 1 81 ? 11.820 -5.706 -17.284 1.00 72.69 81 PHE A N 1
ATOM 638 C CA . PHE A 1 81 ? 10.633 -6.554 -17.186 1.00 72.69 81 PHE A CA 1
ATOM 639 C C . PHE A 1 81 ? 10.815 -7.735 -16.222 1.00 72.69 81 PHE A C 1
ATOM 641 O O . PHE A 1 81 ? 11.925 -8.223 -16.021 1.00 72.69 81 PHE A O 1
ATOM 648 N N . SER A 1 82 ? 9.732 -8.156 -15.564 1.00 68.69 82 SER A N 1
ATOM 649 C CA . SER A 1 82 ? 9.735 -9.246 -14.583 1.00 68.69 82 SER A CA 1
ATOM 650 C C . SER A 1 82 ? 8.422 -10.023 -14.606 1.00 68.69 82 SER A C 1
ATOM 652 O O . SER A 1 82 ? 7.337 -9.442 -14.628 1.00 68.69 82 SER A O 1
ATOM 654 N N . ASP A 1 83 ? 8.509 -11.351 -14.538 1.00 71.00 83 ASP A N 1
ATOM 655 C CA . ASP A 1 83 ? 7.348 -12.252 -14.597 1.00 71.00 83 ASP A CA 1
ATOM 656 C C . ASP A 1 83 ? 6.817 -12.648 -13.206 1.00 71.00 83 ASP A C 1
ATOM 658 O O . ASP A 1 83 ? 6.172 -13.678 -13.001 1.00 71.00 83 ASP A O 1
ATOM 662 N N . ILE A 1 84 ? 7.095 -11.815 -12.199 1.00 70.75 84 ILE A N 1
ATOM 663 C CA . ILE A 1 84 ? 6.532 -11.992 -10.860 1.00 70.75 84 ILE A CA 1
ATOM 664 C C . ILE A 1 84 ? 5.023 -11.806 -10.944 1.00 70.75 84 ILE A C 1
ATOM 666 O O . ILE A 1 84 ? 4.539 -10.698 -11.173 1.00 70.75 84 ILE A O 1
ATOM 670 N N . ARG A 1 85 ? 4.283 -12.877 -10.649 1.00 69.94 85 ARG A N 1
ATOM 671 C CA . ARG A 1 85 ? 2.825 -12.839 -10.530 1.00 69.94 85 ARG A CA 1
ATOM 672 C C . ARG A 1 85 ? 2.419 -11.923 -9.379 1.00 69.94 85 ARG A C 1
ATOM 674 O O . ARG A 1 85 ? 2.394 -12.339 -8.217 1.00 69.94 85 ARG A O 1
ATOM 681 N N . SER A 1 86 ? 2.051 -10.684 -9.701 1.00 65.44 86 SER A N 1
ATOM 682 C CA . SER A 1 86 ? 1.695 -9.664 -8.706 1.00 65.44 86 SER A CA 1
ATOM 683 C C . SER A 1 86 ? 0.505 -10.072 -7.828 1.00 65.44 86 SER A C 1
ATOM 685 O O . SER A 1 86 ? 0.365 -9.585 -6.710 1.00 65.44 86 SER A O 1
ATOM 687 N N . LEU A 1 87 ? -0.348 -10.974 -8.326 1.00 66.31 87 LEU A N 1
ATOM 688 C CA . LEU A 1 87 ? -1.540 -11.463 -7.636 1.00 66.31 87 LEU A CA 1
ATOM 689 C C . LEU A 1 87 ? -1.195 -12.299 -6.395 1.00 66.31 87 LEU A C 1
ATOM 691 O O . LEU A 1 87 ? -1.805 -12.109 -5.346 1.00 66.31 87 LEU A O 1
ATOM 695 N N . VAL A 1 88 ? -0.167 -13.154 -6.472 1.00 69.25 88 VAL A N 1
ATOM 696 C CA . VAL A 1 88 ? 0.284 -13.973 -5.329 1.00 69.25 88 VAL A CA 1
ATOM 697 C C . VAL A 1 88 ? 0.848 -13.082 -4.222 1.00 69.25 88 VAL A C 1
ATOM 699 O O . VAL A 1 88 ? 0.579 -13.304 -3.044 1.00 69.25 88 VAL A O 1
ATOM 702 N N . ALA A 1 89 ? 1.548 -12.009 -4.600 1.00 64.94 89 ALA A N 1
ATOM 703 C CA . ALA A 1 89 ? 2.057 -11.019 -3.656 1.00 64.94 89 ALA A CA 1
ATOM 704 C C . ALA A 1 89 ? 0.963 -10.175 -2.976 1.00 64.94 89 ALA A C 1
ATOM 706 O O . ALA A 1 89 ? 1.246 -9.522 -1.974 1.00 64.94 89 ALA A O 1
ATOM 707 N N . GLY A 1 90 ? -0.271 -10.194 -3.491 1.00 70.19 90 GLY A N 1
ATOM 708 C CA . GLY A 1 90 ? -1.415 -9.501 -2.899 1.00 70.19 90 GLY A CA 1
ATOM 709 C C . GLY A 1 90 ? -2.141 -10.293 -1.807 1.00 70.19 90 GLY A C 1
ATOM 710 O O . GLY A 1 90 ? -2.819 -9.683 -0.984 1.00 70.19 90 GLY A O 1
ATOM 711 N N . ILE A 1 91 ? -1.989 -11.623 -1.755 1.00 78.19 91 ILE A N 1
ATOM 712 C CA . ILE A 1 91 ? -2.743 -12.488 -0.827 1.00 78.19 91 ILE A CA 1
ATOM 713 C C . ILE A 1 91 ? -2.505 -12.110 0.648 1.00 78.19 91 ILE A C 1
ATOM 715 O O . ILE A 1 91 ? -3.489 -11.904 1.363 1.00 78.19 91 ILE A O 1
ATOM 719 N N . PRO A 1 92 ? -1.253 -11.937 1.125 1.00 77.62 92 PRO A N 1
ATOM 720 C CA . PRO A 1 92 ? -1.013 -11.554 2.519 1.00 77.62 92 PRO A CA 1
ATOM 721 C C . PRO A 1 92 ? -1.614 -10.188 2.879 1.00 77.62 92 PRO A C 1
ATOM 723 O O . PRO A 1 92 ? -2.106 -9.988 3.989 1.00 77.62 92 PRO A O 1
ATOM 726 N N . LEU A 1 93 ? -1.609 -9.247 1.928 1.00 80.31 93 LEU A N 1
ATOM 727 C CA . LEU A 1 93 ? -2.171 -7.913 2.123 1.00 80.31 93 LEU A CA 1
ATOM 728 C C . LEU A 1 93 ? -3.700 -7.962 2.230 1.00 80.31 93 LEU A C 1
ATOM 730 O O . LEU A 1 93 ? -4.267 -7.316 3.107 1.00 80.31 93 LEU A O 1
ATOM 734 N N . LEU A 1 94 ? -4.365 -8.759 1.386 1.00 83.50 94 LEU A N 1
ATOM 735 C CA . LEU A 1 94 ? -5.816 -8.957 1.451 1.00 83.50 94 LEU A CA 1
ATOM 736 C C . LEU A 1 94 ? -6.246 -9.542 2.800 1.00 83.50 94 LEU A C 1
ATOM 738 O O . LEU A 1 94 ? -7.235 -9.086 3.373 1.00 83.50 94 LEU A O 1
ATOM 742 N N . LEU A 1 95 ? -5.478 -10.497 3.335 1.00 85.19 95 LEU A N 1
ATOM 743 C CA . LEU A 1 95 ? -5.732 -11.064 4.659 1.00 85.19 95 LEU A CA 1
ATOM 744 C C . LEU A 1 95 ? -5.621 -10.000 5.763 1.00 85.19 95 LEU A C 1
ATOM 746 O O . LEU A 1 95 ? -6.499 -9.911 6.618 1.00 85.19 95 LEU A O 1
ATOM 750 N N . SER A 1 96 ? -4.580 -9.160 5.721 1.00 84.50 96 SER A N 1
ATOM 751 C CA . SER A 1 96 ? -4.420 -8.049 6.670 1.00 84.50 96 SER A CA 1
ATOM 752 C C . SER A 1 96 ? -5.592 -7.065 6.601 1.00 84.50 96 SER A C 1
ATOM 754 O O . SER A 1 96 ? -6.160 -6.722 7.638 1.00 84.50 96 SER A O 1
ATOM 756 N N . VAL A 1 97 ? -6.012 -6.666 5.396 1.00 83.56 97 VAL A N 1
ATOM 757 C CA . VAL A 1 97 ? -7.156 -5.760 5.207 1.00 83.56 97 VAL A CA 1
ATOM 758 C C . VAL A 1 97 ? -8.441 -6.379 5.757 1.00 83.56 97 VAL A C 1
ATOM 760 O O . VAL A 1 97 ? -9.177 -5.696 6.464 1.00 83.56 97 VAL A O 1
ATOM 763 N N . ALA A 1 98 ? -8.695 -7.666 5.503 1.00 87.06 98 ALA A N 1
ATOM 764 C CA . ALA A 1 98 ? -9.878 -8.354 6.016 1.00 87.06 98 ALA A CA 1
ATOM 765 C C . ALA A 1 98 ? -9.936 -8.338 7.553 1.00 87.06 98 ALA A C 1
ATOM 767 O O . ALA A 1 98 ? -10.962 -7.968 8.123 1.00 87.06 98 ALA A O 1
ATOM 768 N N . ILE A 1 99 ? -8.825 -8.657 8.229 1.00 86.19 99 ILE A N 1
ATOM 769 C CA . ILE A 1 99 ? -8.741 -8.606 9.698 1.00 86.19 99 ILE A CA 1
ATOM 770 C C . ILE A 1 99 ? -8.984 -7.176 10.203 1.00 86.19 99 ILE A C 1
ATOM 772 O O . ILE A 1 99 ? -9.744 -6.978 11.151 1.00 86.19 99 ILE A O 1
ATOM 776 N N . GLY A 1 100 ? -8.387 -6.175 9.549 1.00 79.44 100 GLY A N 1
ATOM 777 C CA . GLY A 1 100 ? -8.560 -4.768 9.916 1.00 79.44 100 GLY A CA 1
ATOM 778 C C . GLY A 1 100 ? -10.007 -4.292 9.776 1.00 79.44 100 GLY A C 1
ATOM 779 O O . GLY A 1 100 ? -10.514 -3.600 10.655 1.00 79.44 100 GLY A O 1
ATOM 780 N N . VAL A 1 101 ? -10.704 -4.712 8.717 1.00 85.12 101 VAL A N 1
ATOM 781 C CA . VAL A 1 101 ? -12.125 -4.395 8.493 1.00 85.12 101 VAL A CA 1
ATOM 782 C C . VAL A 1 101 ? -13.018 -5.055 9.543 1.00 85.12 101 VAL A C 1
ATOM 784 O O . VAL A 1 101 ? -13.928 -4.401 10.047 1.00 85.12 101 VAL A O 1
ATOM 787 N N . VAL A 1 102 ? -12.749 -6.308 9.925 1.00 87.25 102 VAL A N 1
ATOM 788 C CA . VAL A 1 102 ? -13.478 -6.977 11.019 1.00 87.25 102 VAL A CA 1
ATOM 789 C C . VAL A 1 102 ? -13.254 -6.244 12.344 1.00 87.25 102 VAL A C 1
ATOM 791 O O . VAL A 1 102 ? -14.212 -5.988 13.070 1.00 87.25 102 VAL A O 1
ATOM 794 N N . GLY A 1 103 ? -12.017 -5.829 12.635 1.00 81.81 103 GLY A N 1
ATOM 795 C CA . GLY A 1 103 ? -11.710 -5.006 13.808 1.00 81.81 103 GLY A CA 1
ATOM 796 C C . GLY A 1 103 ? -12.451 -3.665 13.800 1.00 81.81 103 GLY A C 1
ATOM 797 O O . GLY A 1 103 ? -13.066 -3.292 14.798 1.00 81.81 103 GLY A O 1
ATOM 798 N N . ALA A 1 104 ? -12.474 -2.976 12.655 1.00 78.62 104 ALA A N 1
ATOM 799 C CA . ALA A 1 104 ? -13.225 -1.736 12.481 1.00 78.62 104 ALA A CA 1
ATOM 800 C C . ALA A 1 104 ? -14.736 -1.940 12.653 1.00 78.62 104 ALA A C 1
ATOM 802 O O . ALA A 1 104 ? -15.388 -1.101 13.266 1.00 78.62 104 ALA A O 1
ATOM 803 N N . TRP A 1 105 ? -15.286 -3.057 12.170 1.00 87.31 105 TRP A N 1
ATOM 804 C CA . TRP A 1 105 ? -16.699 -3.399 12.338 1.00 87.31 105 TRP A CA 1
ATOM 805 C C . TRP A 1 105 ? -17.070 -3.589 13.809 1.00 87.31 105 TRP A C 1
ATOM 807 O O . TRP A 1 105 ? -18.118 -3.109 14.235 1.00 87.31 105 TRP A O 1
ATOM 817 N N . MET A 1 106 ? -16.205 -4.246 14.591 1.00 87.12 106 MET A N 1
ATOM 818 C CA . MET A 1 106 ? -16.408 -4.417 16.035 1.00 87.12 106 MET A CA 1
ATOM 819 C C . MET A 1 106 ? -16.409 -3.086 16.798 1.00 87.12 106 MET A C 1
ATOM 821 O O . MET A 1 106 ? -17.076 -2.983 17.822 1.00 87.12 106 MET A O 1
ATOM 825 N N . PHE A 1 107 ? -15.696 -2.073 16.300 1.00 83.31 107 PHE A N 1
ATOM 826 C CA . PHE A 1 107 ? -15.745 -0.715 16.842 1.00 83.31 107 PHE A CA 1
ATOM 827 C C . PHE A 1 107 ? -16.991 0.053 16.368 1.00 83.31 107 PHE A C 1
ATOM 829 O O . PHE A 1 107 ? -17.726 0.621 17.172 1.00 83.31 107 PHE A O 1
ATOM 836 N N . SER A 1 108 ? -17.228 0.095 15.054 1.00 88.12 108 SER A N 1
ATOM 837 C CA . SER A 1 108 ? -18.374 0.761 14.432 1.00 88.12 108 SER A CA 1
ATOM 838 C C . SER A 1 108 ? -18.583 0.281 12.994 1.00 88.12 108 SER A C 1
ATOM 840 O O . SER A 1 108 ? -17.702 0.408 12.139 1.00 88.12 108 SER A O 1
ATOM 842 N N . TRP A 1 109 ? -19.793 -0.186 12.680 1.00 89.62 109 TRP A N 1
ATOM 843 C CA . TRP A 1 109 ? -20.149 -0.627 11.326 1.00 89.62 109 TRP A CA 1
ATOM 844 C C . TRP A 1 109 ? -20.011 0.497 10.282 1.00 89.62 109 TRP A C 1
ATOM 846 O O . TRP A 1 109 ? -19.590 0.243 9.154 1.00 89.62 109 TRP A O 1
ATOM 856 N N . ILE A 1 110 ? -20.287 1.753 10.663 1.00 90.75 110 ILE A N 1
ATOM 857 C CA . ILE A 1 110 ? -20.114 2.920 9.781 1.00 90.75 110 ILE A CA 1
ATOM 858 C C . ILE A 1 110 ? -18.631 3.102 9.447 1.00 90.75 110 ILE A C 1
ATOM 860 O O . ILE A 1 110 ? -18.279 3.322 8.288 1.00 90.75 110 ILE A O 1
ATOM 864 N N . ALA A 1 111 ? -17.749 2.963 10.444 1.00 82.81 111 ALA A N 1
ATOM 865 C CA . ALA A 1 111 ? -16.309 3.066 10.235 1.00 82.81 111 ALA A CA 1
ATOM 866 C C . ALA A 1 111 ? -15.807 1.982 9.269 1.00 82.81 111 ALA A C 1
ATOM 868 O O . ALA A 1 111 ? -15.021 2.285 8.372 1.00 82.81 111 ALA A O 1
ATOM 869 N N . ALA A 1 112 ? -16.304 0.748 9.391 1.00 85.88 112 ALA A N 1
ATOM 870 C CA . ALA A 1 112 ? -15.958 -0.335 8.473 1.00 85.88 112 ALA A CA 1
ATOM 871 C C . ALA A 1 112 ? -16.343 -0.018 7.017 1.00 85.88 112 ALA A C 1
ATOM 873 O O . ALA A 1 112 ? -15.522 -0.194 6.117 1.00 85.88 112 ALA A O 1
ATOM 874 N N . VAL A 1 113 ? -17.552 0.505 6.781 1.00 91.00 113 VAL A N 1
ATOM 875 C CA . VAL A 1 113 ? -18.014 0.887 5.433 1.00 91.00 113 VAL A CA 1
ATOM 876 C C . VAL A 1 113 ? -17.157 2.012 4.849 1.00 91.00 113 VAL A C 1
ATOM 878 O O . VAL A 1 113 ? -16.701 1.911 3.709 1.00 91.00 113 VAL A O 1
ATOM 881 N N . VAL A 1 114 ? -16.889 3.063 5.630 1.00 90.44 114 VAL A N 1
ATOM 882 C CA . VAL A 1 114 ? -16.063 4.199 5.188 1.00 90.44 114 VAL A CA 1
ATOM 883 C C . VAL A 1 114 ? -14.652 3.739 4.814 1.00 90.44 114 VAL A C 1
ATOM 885 O O . VAL A 1 114 ? -14.138 4.116 3.759 1.00 90.44 114 VAL A O 1
ATOM 888 N N . TRP A 1 115 ? -14.037 2.882 5.631 1.00 85.94 115 TRP A N 1
ATOM 889 C CA . TRP A 1 115 ? -12.689 2.382 5.363 1.00 85.94 115 TRP A CA 1
ATOM 890 C C . TRP A 1 115 ? -12.622 1.407 4.192 1.00 85.94 115 TRP A C 1
ATOM 892 O O . TRP A 1 115 ? -11.669 1.471 3.414 1.00 85.94 115 TRP A O 1
ATOM 902 N N . LEU A 1 116 ? -13.636 0.559 4.006 1.00 87.56 116 LEU A N 1
ATOM 903 C CA . LEU A 1 116 ? -13.746 -0.294 2.822 1.00 87.56 116 LEU A CA 1
ATOM 904 C C . LEU A 1 116 ? -13.813 0.537 1.538 1.00 87.56 116 LEU A C 1
ATOM 906 O O . LEU A 1 116 ? -13.090 0.244 0.582 1.00 87.56 116 LEU A O 1
ATOM 910 N N . LEU A 1 117 ? -14.631 1.593 1.519 1.00 91.88 117 LEU A N 1
ATOM 911 C CA . LEU A 1 117 ? -14.721 2.503 0.376 1.00 91.88 117 LEU A CA 1
ATOM 912 C C . LEU A 1 117 ? -13.382 3.199 0.122 1.00 91.88 117 LEU A C 1
ATOM 914 O O . LEU A 1 117 ? -12.893 3.196 -1.008 1.00 91.88 117 LEU A O 1
ATOM 918 N N . TYR A 1 118 ? -12.754 3.731 1.172 1.00 91.44 118 TYR A N 1
ATOM 919 C CA . TYR A 1 118 ? -11.455 4.389 1.069 1.00 91.44 118 TYR A CA 1
ATOM 920 C C . TYR A 1 118 ? -10.378 3.466 0.486 1.00 91.44 118 TYR A C 1
ATOM 922 O O . TYR A 1 118 ? -9.716 3.831 -0.486 1.00 91.44 118 TYR A O 1
ATOM 930 N N . ILE A 1 119 ? -10.214 2.260 1.042 1.00 86.19 119 ILE A N 1
ATOM 931 C CA . ILE A 1 119 ? -9.196 1.299 0.595 1.00 86.19 119 ILE A CA 1
ATOM 932 C C . ILE A 1 119 ? -9.478 0.831 -0.830 1.00 86.19 119 ILE A C 1
ATOM 934 O O . ILE A 1 119 ? -8.542 0.695 -1.615 1.00 86.19 119 ILE A O 1
ATOM 938 N N . SER A 1 120 ? -10.747 0.650 -1.200 1.00 88.75 120 SER A N 1
ATOM 939 C CA . SER A 1 120 ? -11.129 0.293 -2.570 1.00 88.75 120 SER A CA 1
ATOM 940 C C . SER A 1 120 ? -10.740 1.389 -3.564 1.00 88.75 120 SER A C 1
ATOM 942 O O . SER A 1 120 ? -10.132 1.101 -4.595 1.00 88.75 120 SER A O 1
ATOM 944 N N . ILE A 1 121 ? -11.017 2.657 -3.238 1.00 91.00 121 ILE A N 1
ATOM 945 C CA . ILE A 1 121 ? -10.663 3.809 -4.082 1.00 91.00 121 ILE A CA 1
ATOM 946 C C . ILE A 1 121 ? -9.142 3.967 -4.167 1.00 91.00 121 ILE A C 1
ATOM 948 O O . ILE A 1 121 ? -8.596 4.096 -5.265 1.00 91.00 121 ILE A O 1
ATOM 952 N N . ALA A 1 122 ? -8.443 3.932 -3.030 1.00 88.44 122 ALA A N 1
ATOM 953 C CA . ALA A 1 122 ? -6.990 4.062 -2.974 1.00 88.44 122 ALA A CA 1
ATOM 954 C C . ALA A 1 122 ? -6.289 2.908 -3.706 1.00 88.44 122 ALA A C 1
ATOM 956 O O . ALA A 1 122 ? -5.357 3.141 -4.476 1.00 88.44 122 ALA A O 1
ATOM 957 N N . GLY A 1 123 ? -6.771 1.677 -3.522 1.00 84.81 123 GLY A N 1
ATOM 958 C CA . GLY A 1 123 ? -6.281 0.477 -4.194 1.00 84.81 123 GLY A CA 1
ATOM 959 C C . GLY A 1 123 ? -6.504 0.528 -5.700 1.00 84.81 123 GLY A C 1
ATOM 960 O O . GLY A 1 123 ? -5.566 0.294 -6.461 1.00 84.81 123 GLY A O 1
ATOM 961 N N . TYR A 1 124 ? -7.699 0.921 -6.146 1.00 86.31 124 TYR A N 1
ATOM 962 C CA . TYR A 1 124 ? -7.993 1.109 -7.567 1.00 86.31 124 TYR A CA 1
ATOM 963 C C . TYR A 1 124 ? -7.127 2.212 -8.189 1.00 86.31 124 TYR A C 1
ATOM 965 O O . TYR A 1 124 ? -6.540 2.015 -9.253 1.00 86.31 124 TYR A O 1
ATOM 973 N N . ALA A 1 125 ? -6.988 3.357 -7.516 1.00 87.12 125 ALA A N 1
ATOM 974 C CA . ALA A 1 125 ? -6.148 4.454 -7.984 1.00 87.12 125 ALA A CA 1
ATOM 975 C C . ALA A 1 125 ? -4.669 4.046 -8.054 1.00 87.12 125 ALA A C 1
ATOM 977 O O . ALA A 1 125 ? -3.986 4.368 -9.026 1.00 87.12 125 ALA A O 1
ATOM 978 N N . TYR A 1 126 ? -4.174 3.309 -7.057 1.00 82.62 126 TYR A N 1
ATOM 979 C CA . TYR A 1 126 ? -2.822 2.760 -7.065 1.00 82.62 126 TYR A CA 1
ATOM 980 C C . TYR A 1 126 ? -2.625 1.775 -8.220 1.00 82.62 126 TYR A C 1
ATOM 982 O O . TYR A 1 126 ? -1.657 1.896 -8.968 1.00 82.62 126 TYR A O 1
ATOM 990 N N . TRP A 1 127 ? -3.552 0.838 -8.403 1.00 78.62 127 TRP A N 1
ATOM 991 C CA . TRP A 1 127 ? -3.511 -0.148 -9.477 1.00 78.62 127 TRP A CA 1
ATOM 992 C C . TRP A 1 127 ? -3.523 0.520 -10.856 1.00 78.62 127 TRP A C 1
ATOM 994 O O . TRP A 1 127 ? -2.643 0.271 -11.680 1.00 78.62 127 TRP A O 1
ATOM 1004 N N . LYS A 1 128 ? -4.439 1.464 -11.082 1.00 81.94 128 LYS A N 1
ATOM 1005 C CA . LYS A 1 128 ? -4.526 2.224 -12.333 1.00 81.94 128 LYS A CA 1
ATOM 1006 C C . LYS A 1 128 ? -3.257 3.033 -12.607 1.00 81.94 128 LYS A C 1
ATOM 1008 O O . LYS A 1 128 ? -2.757 3.023 -13.724 1.00 81.94 128 LYS A O 1
ATOM 1013 N N . ASN A 1 129 ? -2.721 3.728 -11.605 1.00 78.81 129 ASN A N 1
ATOM 1014 C CA . ASN A 1 129 ? -1.611 4.658 -11.818 1.00 78.81 129 ASN A CA 1
ATOM 1015 C C . ASN A 1 129 ? -0.234 3.980 -11.808 1.00 78.81 129 ASN A C 1
ATOM 1017 O O . ASN A 1 129 ? 0.678 4.459 -12.484 1.00 78.81 129 ASN A O 1
ATOM 1021 N N . SER A 1 130 ? -0.065 2.904 -11.037 1.00 73.19 130 SER A N 1
ATOM 1022 C CA . SER A 1 130 ? 1.233 2.258 -10.789 1.00 73.19 130 SER A CA 1
ATOM 1023 C C . SER A 1 130 ? 1.372 0.893 -11.469 1.00 73.19 130 SER A C 1
ATOM 1025 O O . SER A 1 130 ? 2.494 0.509 -11.798 1.00 73.19 130 SER A O 1
ATOM 1027 N N . CYS A 1 131 ? 0.272 0.159 -11.689 1.00 70.88 131 CYS A N 1
ATOM 1028 C CA . CYS A 1 131 ? 0.299 -1.175 -12.305 1.00 70.88 131 CYS A CA 1
ATOM 1029 C C . CYS A 1 131 ? -0.044 -1.153 -13.797 1.00 70.88 131 CYS A C 1
ATOM 1031 O O . CYS A 1 131 ? 0.520 -1.941 -14.544 1.00 70.88 131 CYS A O 1
ATOM 1033 N N . ALA A 1 132 ? -0.895 -0.237 -14.270 1.00 68.38 132 ALA A N 1
ATOM 1034 C CA . ALA A 1 132 ? -1.338 -0.270 -15.665 1.00 68.38 132 ALA A CA 1
ATOM 1035 C C . ALA A 1 132 ? -0.203 -0.120 -16.695 1.00 68.38 132 ALA A C 1
ATOM 1037 O O . ALA A 1 132 ? -0.385 -0.471 -17.857 1.00 68.38 132 ALA A O 1
ATOM 1038 N N . HIS A 1 133 ? 0.938 0.459 -16.314 1.00 64.88 133 HIS A N 1
ATOM 1039 C CA . HIS A 1 133 ? 2.068 0.739 -17.213 1.00 64.88 133 HIS A CA 1
ATOM 1040 C C . HIS A 1 133 ? 3.392 0.203 -16.641 1.00 64.88 133 HIS A C 1
ATOM 1042 O O . HIS A 1 133 ? 4.457 0.752 -16.912 1.00 64.88 133 HIS A O 1
ATOM 1048 N N . CYS A 1 134 ? 3.338 -0.814 -15.775 1.00 69.88 134 CYS A N 1
ATOM 1049 C CA . CYS A 1 134 ? 4.541 -1.359 -15.153 1.00 69.88 134 CYS A CA 1
ATOM 1050 C C . CYS A 1 134 ? 5.264 -2.367 -16.054 1.00 69.88 134 CYS A C 1
ATOM 1052 O O . CYS A 1 134 ? 4.735 -2.832 -17.059 1.00 69.88 134 CYS A O 1
ATOM 1054 N N . GLY A 1 135 ? 6.487 -2.728 -15.670 1.00 65.75 135 GLY A N 1
ATOM 1055 C CA . GLY A 1 135 ? 7.231 -3.827 -16.285 1.00 65.75 135 GLY A CA 1
ATOM 1056 C C . GLY A 1 135 ? 6.967 -5.207 -15.666 1.00 65.75 135 GLY A C 1
ATOM 1057 O O . GLY A 1 135 ? 7.748 -6.119 -15.899 1.00 65.75 135 GLY A O 1
ATOM 1058 N N . ASN A 1 136 ? 5.920 -5.376 -14.849 1.00 70.31 136 ASN A N 1
ATOM 1059 C CA . ASN A 1 136 ? 5.655 -6.638 -14.146 1.00 70.31 136 ASN A CA 1
ATOM 1060 C C . ASN A 1 136 ? 4.399 -7.343 -14.665 1.00 70.31 136 ASN A C 1
ATOM 1062 O O . ASN A 1 136 ? 3.463 -6.690 -15.134 1.00 70.31 136 ASN A O 1
ATOM 1066 N N . ASP A 1 137 ? 4.332 -8.660 -14.465 1.00 70.44 137 ASP A N 1
ATOM 1067 C CA . ASP A 1 137 ? 3.125 -9.442 -14.736 1.00 70.44 137 ASP A CA 1
ATOM 1068 C C . ASP A 1 137 ? 1.995 -9.079 -13.765 1.00 70.44 137 ASP A C 1
ATOM 1070 O O . ASP A 1 137 ? 1.929 -9.553 -12.623 1.00 70.44 137 ASP A O 1
ATOM 1074 N N . CYS A 1 138 ? 1.105 -8.192 -14.211 1.00 70.62 138 CYS A N 1
ATOM 1075 C CA . CYS A 1 138 ? -0.087 -7.821 -13.469 1.00 70.62 138 CYS A CA 1
ATOM 1076 C C . CYS A 1 138 ? -1.337 -7.852 -14.363 1.00 70.62 138 CYS A C 1
ATOM 1078 O O . CYS A 1 138 ? -1.242 -7.567 -15.558 1.00 70.62 138 CYS A O 1
ATOM 1080 N N . PRO A 1 139 ? -2.528 -8.147 -13.801 1.00 65.81 139 PRO A N 1
ATOM 1081 C CA . PRO A 1 139 ? -3.742 -8.383 -14.591 1.00 65.81 139 PRO A CA 1
ATOM 1082 C C . PRO A 1 139 ? -4.181 -7.222 -15.492 1.00 65.81 139 PRO A C 1
ATOM 1084 O O . PRO A 1 139 ? -4.900 -7.441 -16.459 1.00 65.81 139 PRO A O 1
ATOM 1087 N N . ALA A 1 140 ? -3.763 -5.991 -15.188 1.00 67.25 140 ALA A N 1
ATOM 1088 C CA . ALA A 1 140 ? -4.049 -4.819 -16.015 1.00 67.25 140 ALA A CA 1
ATOM 1089 C C . ALA A 1 140 ? -2.809 -4.198 -16.642 1.00 67.25 140 ALA A C 1
ATOM 1091 O O . ALA A 1 140 ? -2.830 -3.012 -16.968 1.00 67.25 140 ALA A O 1
ATOM 1092 N N . ASN A 1 141 ? -1.732 -4.965 -16.826 1.00 71.94 141 ASN A N 1
ATOM 1093 C CA . ASN A 1 141 ? -0.584 -4.434 -17.534 1.00 71.94 141 ASN A CA 1
ATOM 1094 C C . ASN A 1 141 ? -0.960 -4.116 -18.995 1.00 71.94 141 ASN A C 1
ATOM 1096 O O . ASN A 1 141 ? -1.222 -5.002 -19.819 1.00 71.94 141 ASN A O 1
ATOM 1100 N N . GLY A 1 142 ? -1.021 -2.824 -19.301 1.00 71.81 142 GLY A N 1
ATOM 1101 C CA . GLY A 1 142 ? -1.254 -2.269 -20.627 1.00 71.81 142 GLY A CA 1
ATOM 1102 C C . GLY A 1 142 ? 0.030 -1.840 -21.333 1.00 71.81 142 GLY A C 1
ATOM 1103 O O . GLY A 1 142 ? -0.066 -1.286 -22.420 1.00 71.81 142 GLY A O 1
ATOM 1104 N N . ASN A 1 143 ? 1.208 -2.061 -20.738 1.00 77.88 143 ASN A N 1
ATOM 1105 C CA . ASN A 1 143 ? 2.485 -1.664 -21.320 1.00 77.88 143 ASN A CA 1
ATOM 1106 C C . ASN A 1 143 ? 2.781 -2.497 -22.588 1.00 77.88 143 ASN A C 1
ATOM 1108 O O . ASN A 1 143 ? 3.002 -3.707 -22.466 1.00 77.88 143 ASN A O 1
ATOM 1112 N N . PRO A 1 144 ? 2.793 -1.886 -23.790 1.00 78.38 144 PRO A N 1
ATOM 1113 C CA . PRO A 1 144 ? 3.034 -2.613 -25.034 1.00 78.38 144 PRO A CA 1
ATOM 1114 C C . PRO A 1 144 ? 4.433 -3.240 -25.064 1.00 78.38 144 PRO A C 1
ATOM 1116 O O . PRO A 1 144 ? 4.550 -4.400 -25.437 1.00 78.38 144 PRO A O 1
ATOM 1119 N N . ALA A 1 145 ? 5.455 -2.554 -24.540 1.00 77.25 145 ALA A N 1
ATOM 1120 C CA . ALA A 1 145 ? 6.826 -3.067 -24.500 1.00 77.25 145 ALA A CA 1
ATOM 1121 C C . ALA A 1 145 ? 6.968 -4.307 -23.596 1.00 77.25 145 ALA A C 1
ATOM 1123 O O . ALA A 1 145 ? 7.681 -5.246 -23.935 1.00 77.25 145 ALA A O 1
ATOM 1124 N N . TYR A 1 146 ? 6.234 -4.362 -22.476 1.00 77.25 146 TYR A N 1
ATOM 1125 C CA . TYR A 1 146 ? 6.183 -5.570 -21.640 1.00 77.25 146 TYR A CA 1
ATOM 1126 C C . TYR A 1 146 ? 5.503 -6.736 -22.369 1.00 77.25 146 TYR A C 1
ATOM 1128 O O . TYR A 1 146 ? 5.939 -7.878 -22.252 1.00 77.25 146 TYR A O 1
ATOM 1136 N N . ARG A 1 147 ? 4.423 -6.466 -23.117 1.00 78.75 147 ARG A N 1
ATOM 1137 C CA . ARG A 1 147 ? 3.713 -7.503 -23.882 1.00 78.75 147 ARG A CA 1
ATOM 1138 C C . ARG A 1 147 ? 4.576 -8.051 -25.010 1.00 78.75 147 ARG A C 1
ATOM 1140 O O . ARG A 1 147 ? 4.608 -9.262 -25.186 1.00 78.75 147 ARG A O 1
ATOM 1147 N N . GLU A 1 148 ? 5.290 -7.179 -25.712 1.00 82.50 148 GLU A N 1
ATOM 1148 C CA . GLU A 1 148 ? 6.269 -7.560 -26.731 1.00 82.50 148 GLU A CA 1
ATOM 1149 C C . GLU A 1 148 ? 7.404 -8.389 -26.125 1.00 82.50 148 GLU A C 1
ATOM 1151 O O . GLU A 1 148 ? 7.705 -9.457 -26.644 1.00 82.50 148 GLU A O 1
ATOM 1156 N N . TRP A 1 149 ? 7.961 -7.981 -24.978 1.00 82.00 149 TRP A N 1
ATOM 1157 C CA . TRP A 1 149 ? 8.958 -8.773 -24.249 1.00 82.00 149 TRP A CA 1
ATOM 1158 C C . TRP A 1 149 ? 8.427 -10.154 -23.833 1.00 82.00 149 TRP A C 1
ATOM 1160 O O . TRP A 1 149 ? 9.113 -11.154 -24.009 1.00 82.00 149 TRP A O 1
ATOM 1170 N N . LYS A 1 150 ? 7.188 -10.231 -23.330 1.00 80.06 150 LYS A N 1
ATOM 1171 C CA . LYS A 1 150 ? 6.563 -11.491 -22.891 1.00 80.06 150 LYS A CA 1
ATOM 1172 C C . LYS A 1 150 ? 6.215 -12.434 -24.051 1.00 80.06 150 LYS A C 1
ATOM 1174 O O . LYS A 1 150 ? 6.122 -13.640 -23.843 1.00 80.06 150 LYS A O 1
ATOM 1179 N N . GLN A 1 151 ? 5.959 -11.889 -25.240 1.00 81.19 151 GLN A N 1
ATOM 1180 C CA . GLN A 1 151 ? 5.618 -12.647 -26.451 1.00 81.19 151 GLN A CA 1
ATOM 1181 C C . GLN A 1 151 ? 6.831 -12.927 -27.351 1.00 81.19 151 GLN A C 1
ATOM 1183 O O . GLN A 1 151 ? 6.744 -13.780 -28.233 1.00 81.19 151 GLN A O 1
ATOM 1188 N N . GLY A 1 152 ? 7.938 -12.207 -27.159 1.00 73.81 152 GLY A N 1
ATOM 1189 C CA . GLY A 1 152 ? 9.174 -12.372 -27.913 1.00 73.81 152 GLY A CA 1
ATOM 1190 C C . GLY A 1 152 ? 9.958 -13.632 -27.522 1.00 73.81 152 GLY A C 1
ATOM 1191 O O . GLY A 1 152 ? 9.667 -14.259 -26.501 1.00 73.81 152 GLY A O 1
ATOM 1192 N N . PRO A 1 153 ? 10.959 -14.028 -28.329 1.00 56.69 153 PRO A N 1
ATOM 1193 C CA . PRO A 1 153 ? 11.889 -15.089 -27.963 1.00 56.69 153 PRO A CA 1
ATOM 1194 C C . PRO A 1 153 ? 12.760 -14.578 -26.808 1.00 56.69 153 PRO A C 1
ATOM 1196 O O . PRO A 1 153 ? 13.649 -13.757 -27.026 1.00 56.69 153 PRO A O 1
ATOM 1199 N N . GLY A 1 154 ? 12.413 -14.982 -25.584 1.00 54.19 154 GLY A N 1
ATOM 1200 C CA . GLY A 1 154 ? 13.114 -14.598 -24.353 1.00 54.19 154 GLY A CA 1
ATOM 1201 C C . GLY A 1 154 ? 14.579 -15.009 -24.318 1.00 54.19 154 GLY A C 1
ATOM 1202 O O . GLY A 1 154 ? 14.920 -16.054 -24.919 1.00 54.19 154 GLY A O 1
#

Foldseek 3Di:
DLLVLVVLLVVLLVVLLVLLCQLDVVLSVVLCVLVVVLCCCCVVPVQVLFLWLLHLCNPNHLNPNPDPGRDDDPDPPPPQADAPEVVVSCVSVVVSLVSSLVSNVSNPVVSSVVSVVSNVVSVVVNCVRRVLPGRYDDPNPPNVVSVCVVPDDD

Secondary structure (DSSP, 8-state):
-HHHHHHHHHHHHHHHHHHHHHH-HHHHHHHHHHHHHHHHHIIIIIITT---TT-TT-TTSTT-TT-SS-----S--S-S-B---TTGGGHHHHHHHHHHHHHHHHH-HHHHHHHHHHHHHHHHHHIIIIITT-SB--TT---HHHHHHHHS--

Sequence (154 aa):
MRRLTAWALVIGVLALAVLAYLGNAWLFALYLAALGNAVSFHWWYACSRCSNLCCPFNVRSSEFFVRSSAVRMVGERDREFSDIRSLVAGIPLLLSVAIGVVGAWMFSWIAAVVWLLYISIAGYAYWKNSCAHCGNDCPANGNPAYREWKQGPG

pLDDT: mean 78.41, std 10.43, range [46.88, 92.06]